Protein AF-A0A2N4Z1N0-F1 (afdb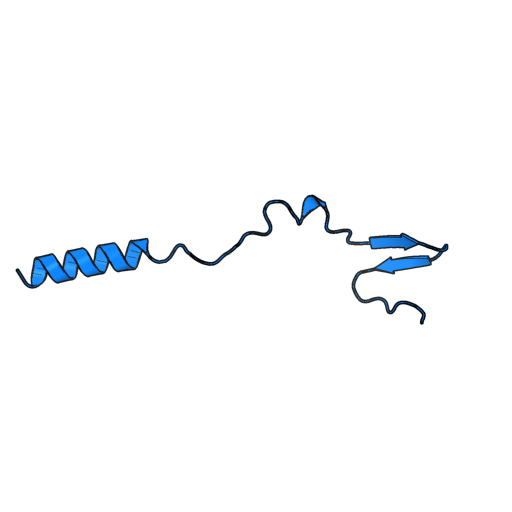_monomer)

Sequence (50 aa):
MRKTKMMLLGVLLATAGASWTATAAGIDQYALKEFTADFTQFHIGDTVPA

Secondary structure (DSSP, 8-state):
-HHHHHHHHHHHHHHTT-------TTTGGG--SEEEETTEEEETTPPPP-

Solvent-accessible surface area (backbone atoms only — not comparable to full-atom values): 3485 Å² total; per-residue (Å²): 113,71,69,61,52,53,51,53,50,52,55,51,58,67,66,63,74,82,73,87,75,85,69,63,86,76,55,62,88,69,61,72,67,58,53,74,54,93,98,39,80,44,50,85,87,63,83,79,85,132

Foldseek 3Di:
DVVVVVVVVVVVVVVVPPDDDPPPVPCVVVDDQWDDDPNDIDGVPDDDDD

Organism: Klebsiella variicola (NCBI:txid244366)

Mean predicted aligned error: 14.74 Å

Structure (mmCIF, N/CA/C/O backbone):
data_AF-A0A2N4Z1N0-F1
#
_entry.id   AF-A0A2N4Z1N0-F1
#
loop_
_atom_site.group_PDB
_atom_site.id
_atom_site.type_symbol
_atom_site.label_atom_id
_atom_site.label_alt_id
_atom_site.label_comp_id
_atom_site.label_asym_id
_atom_site.label_entity_id
_atom_site.label_seq_id
_atom_site.pdbx_PDB_ins_code
_atom_site.Cartn_x
_atom_site.Cartn_y
_atom_site.Cartn_z
_atom_site.occupancy
_atom_site.B_iso_or_equiv
_atom_site.auth_seq_id
_atom_site.auth_comp_id
_atom_site.auth_asym_id
_atom_site.auth_atom_id
_atom_site.pdbx_PDB_model_num
ATOM 1 N N . MET A 1 1 ? -42.594 -7.957 21.395 1.00 60.25 1 MET A N 1
ATOM 2 C CA . MET A 1 1 ? -41.139 -8.252 21.318 1.00 60.25 1 MET A CA 1
ATOM 3 C C . MET A 1 1 ? -40.516 -8.122 19.919 1.00 60.25 1 MET A C 1
ATOM 5 O O . MET A 1 1 ? -39.350 -7.759 19.832 1.00 60.25 1 MET A O 1
ATOM 9 N N . ARG A 1 2 ? -41.238 -8.388 18.813 1.00 64.94 2 ARG A N 1
ATOM 10 C CA . ARG A 1 2 ? -40.666 -8.357 17.445 1.00 64.94 2 ARG A CA 1
ATOM 11 C C . ARG A 1 2 ? -40.113 -6.984 17.013 1.00 64.94 2 ARG A C 1
ATOM 13 O O . ARG A 1 2 ? -39.042 -6.939 16.424 1.00 64.94 2 ARG A O 1
ATOM 20 N N . LYS A 1 3 ? -40.792 -5.877 17.352 1.00 62.28 3 LYS A N 1
ATOM 21 C CA . LYS A 1 3 ? -40.337 -4.506 17.032 1.00 62.28 3 LYS A CA 1
ATOM 22 C C . LYS A 1 3 ? -39.060 -4.105 17.786 1.00 62.28 3 LYS A C 1
ATOM 24 O O . LYS A 1 3 ? -38.147 -3.564 17.180 1.00 62.28 3 LYS A O 1
ATOM 29 N N . THR A 1 4 ? -38.954 -4.456 19.067 1.00 70.19 4 THR A N 1
ATOM 30 C CA . THR A 1 4 ? -37.764 -4.184 19.891 1.00 70.19 4 THR A CA 1
ATOM 31 C C . THR A 1 4 ? -36.537 -4.953 19.395 1.00 70.19 4 THR A C 1
ATOM 33 O O . THR A 1 4 ? -35.452 -4.389 19.326 1.00 70.19 4 THR A O 1
ATOM 36 N N . LYS A 1 5 ? -36.711 -6.212 18.960 1.00 67.31 5 LYS A N 1
ATOM 37 C CA . LYS A 1 5 ? -35.634 -6.985 18.316 1.00 67.31 5 LYS A CA 1
ATOM 38 C C . LYS A 1 5 ? -35.162 -6.353 17.004 1.00 67.31 5 LYS A C 1
ATOM 40 O O . LYS A 1 5 ? -33.963 -6.299 16.771 1.00 67.31 5 LYS A O 1
ATOM 45 N N . MET A 1 6 ? -36.084 -5.862 16.174 1.00 78.81 6 MET A N 1
ATOM 46 C CA . MET A 1 6 ? -35.752 -5.196 14.905 1.00 78.81 6 MET A CA 1
ATOM 47 C C . MET A 1 6 ? -34.986 -3.885 15.131 1.00 78.81 6 MET A C 1
ATOM 49 O O . MET A 1 6 ? -34.037 -3.606 14.409 1.00 78.81 6 MET A O 1
ATOM 53 N N . MET A 1 7 ? -35.342 -3.117 16.168 1.00 78.62 7 MET A N 1
ATOM 54 C CA . MET A 1 7 ? -34.592 -1.914 16.551 1.00 78.62 7 MET A CA 1
ATOM 55 C C . MET A 1 7 ? -33.187 -2.249 17.057 1.00 78.62 7 MET A C 1
ATOM 57 O O . MET A 1 7 ? -32.228 -1.606 16.647 1.00 78.62 7 MET A O 1
ATOM 61 N N . LEU A 1 8 ? -33.048 -3.287 17.886 1.00 76.88 8 LEU A N 1
ATOM 62 C CA . LEU A 1 8 ? -31.742 -3.720 18.387 1.00 76.88 8 LEU A CA 1
ATOM 63 C C . LEU A 1 8 ? -30.833 -4.239 17.258 1.00 76.88 8 LEU A C 1
ATOM 65 O O . LEU A 1 8 ? -29.644 -3.944 17.246 1.00 76.88 8 LEU A O 1
ATOM 69 N N . LEU A 1 9 ? -31.401 -4.956 16.282 1.00 77.81 9 LEU A N 1
ATOM 70 C CA . LEU A 1 9 ? -30.698 -5.398 15.072 1.00 77.81 9 LEU A CA 1
ATOM 71 C C . LEU A 1 9 ? -30.271 -4.221 14.185 1.00 77.81 9 LEU A C 1
ATOM 73 O O . LEU A 1 9 ? -29.161 -4.235 13.665 1.00 77.81 9 LEU A O 1
ATOM 77 N N . GLY A 1 10 ? -31.115 -3.193 14.048 1.00 77.56 10 GLY A N 1
ATOM 78 C CA . GLY A 1 10 ? -30.766 -1.969 13.323 1.00 77.56 10 GLY A CA 1
ATOM 79 C C . GLY A 1 10 ? -29.619 -1.200 13.984 1.00 77.56 10 GLY A C 1
ATOM 80 O O . GLY A 1 10 ? -28.707 -0.749 13.299 1.00 77.56 10 GLY A O 1
ATOM 81 N N . VAL A 1 11 ? -29.622 -1.118 15.318 1.00 76.44 11 VAL A N 1
ATOM 82 C CA . VAL A 1 11 ? -28.533 -0.497 16.089 1.00 76.44 11 VAL A CA 1
ATOM 83 C C . VAL A 1 11 ? -27.238 -1.306 15.976 1.00 76.44 11 VAL A C 1
ATOM 85 O O . VAL A 1 11 ? -26.181 -0.722 15.772 1.00 76.44 11 VAL A O 1
ATOM 88 N N . LEU A 1 12 ? -27.308 -2.638 16.042 1.00 75.25 12 LEU A N 1
ATOM 89 C CA . LEU A 1 12 ? -26.131 -3.504 15.918 1.00 75.25 12 LEU A CA 1
ATOM 90 C C . LEU A 1 12 ? -25.503 -3.452 14.515 1.00 75.25 12 LEU A C 1
ATOM 92 O O . LEU A 1 12 ? -24.284 -3.466 14.378 1.00 75.25 12 LEU A O 1
ATOM 96 N N . LEU A 1 13 ? -26.324 -3.363 13.465 1.00 76.44 13 LEU A N 1
ATOM 97 C CA . LEU A 1 13 ? -25.833 -3.241 12.092 1.00 76.44 13 LEU A CA 1
ATOM 98 C C . LEU A 1 13 ? -25.159 -1.883 11.842 1.00 76.44 13 LEU A C 1
ATOM 100 O O . LEU A 1 13 ? -24.168 -1.818 11.121 1.00 76.44 13 LEU A O 1
ATOM 104 N N . ALA A 1 14 ? -25.654 -0.815 12.473 1.00 70.56 14 ALA A N 1
ATOM 105 C CA . ALA A 1 14 ? -25.048 0.512 12.384 1.00 70.56 14 ALA A CA 1
ATOM 106 C C . ALA A 1 14 ? -23.685 0.602 13.099 1.00 70.56 14 ALA A C 1
ATOM 108 O O . ALA A 1 14 ? -22.835 1.386 12.686 1.00 70.56 14 ALA A O 1
ATOM 109 N N . THR A 1 15 ? -23.447 -0.199 14.144 1.00 66.12 15 THR A N 1
ATOM 110 C CA . THR A 1 15 ? -22.179 -0.191 14.899 1.00 66.12 15 THR A CA 1
ATOM 111 C C . THR A 1 15 ? -21.131 -1.167 14.362 1.00 66.12 15 THR A C 1
ATOM 113 O O . THR A 1 15 ? -19.944 -0.985 14.623 1.00 66.12 15 THR A O 1
ATOM 116 N N . ALA A 1 16 ? -21.529 -2.173 13.577 1.00 68.00 16 ALA A N 1
ATOM 117 C CA . ALA A 1 16 ? -20.615 -3.163 13.000 1.00 68.00 16 ALA A CA 1
ATOM 118 C C . ALA A 1 16 ? -19.810 -2.655 11.781 1.00 68.00 16 ALA A C 1
ATOM 120 O O . ALA A 1 16 ? -18.860 -3.310 11.358 1.00 68.00 16 ALA A O 1
ATOM 121 N N . GLY A 1 17 ? -20.153 -1.489 11.221 1.00 65.25 17 GLY A N 1
ATOM 122 C CA . GLY A 1 17 ? -19.565 -0.964 9.980 1.00 65.25 17 GLY A CA 1
ATOM 123 C C . GLY A 1 17 ? -18.153 -0.368 10.081 1.00 65.25 17 GLY A C 1
ATOM 124 O O . GLY A 1 17 ? -17.659 0.153 9.088 1.00 65.25 17 GLY A O 1
ATOM 125 N N . ALA A 1 18 ? -17.496 -0.416 11.243 1.00 61.66 18 ALA A N 1
ATOM 126 C CA . ALA A 1 18 ? -16.209 0.254 11.474 1.00 61.66 18 ALA A CA 1
ATOM 127 C C . ALA A 1 18 ? -15.028 -0.714 11.644 1.00 61.66 18 ALA A C 1
ATOM 129 O O . ALA A 1 18 ? -14.105 -0.458 12.414 1.00 61.66 18 ALA A O 1
ATOM 130 N N . SER A 1 19 ? -15.041 -1.844 10.943 1.00 65.38 19 SER A N 1
ATOM 131 C CA . SER A 1 19 ? -13.868 -2.713 10.857 1.00 65.38 19 SER A CA 1
ATOM 132 C C . SER A 1 19 ? -13.504 -2.875 9.392 1.00 65.38 19 SER A C 1
ATOM 134 O O . SER A 1 19 ? -14.381 -3.154 8.587 1.00 65.38 19 SER A O 1
ATOM 136 N N . TRP A 1 20 ? -12.218 -2.691 9.083 1.00 60.81 20 TRP A N 1
ATOM 137 C CA . TRP A 1 20 ? -11.593 -2.666 7.752 1.00 60.81 20 TRP A CA 1
ATOM 138 C C . TRP A 1 20 ? -11.330 -1.282 7.157 1.00 60.81 20 TRP A C 1
ATOM 140 O O . TRP A 1 20 ? -11.725 -0.982 6.040 1.00 60.81 20 TRP A O 1
ATOM 150 N N . THR A 1 21 ? -10.493 -0.504 7.842 1.00 55.47 21 THR A N 1
ATOM 151 C CA . THR A 1 21 ? -9.211 -0.132 7.230 1.00 55.47 21 THR A CA 1
ATOM 152 C C . THR A 1 21 ? -8.136 -0.300 8.303 1.00 55.47 21 THR A C 1
ATOM 154 O O . THR A 1 21 ? -8.198 0.314 9.366 1.00 55.47 21 THR A O 1
ATOM 157 N N . ALA A 1 22 ? -7.166 -1.189 8.084 1.00 58.72 22 ALA A N 1
ATOM 158 C CA . ALA A 1 22 ? -5.891 -1.029 8.762 1.00 58.72 22 ALA A CA 1
ATOM 159 C C . ALA A 1 22 ? -5.269 0.197 8.097 1.00 58.72 22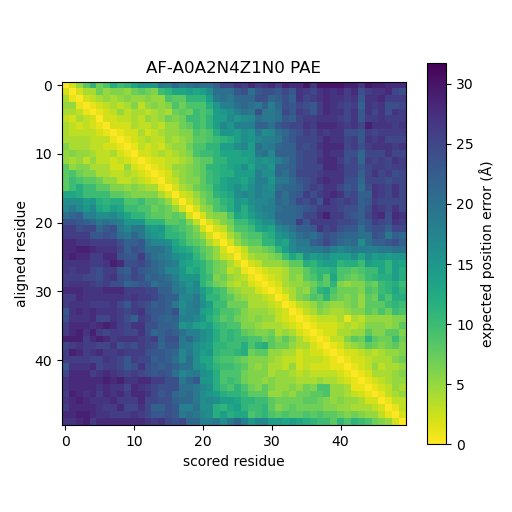 ALA A C 1
ATOM 161 O O . ALA A 1 22 ? -4.680 0.096 7.022 1.00 58.72 22 ALA A O 1
ATOM 162 N N . THR A 1 23 ? -5.511 1.382 8.654 1.00 57.84 23 THR A N 1
ATOM 163 C CA . THR A 1 23 ? -4.760 2.560 8.249 1.00 57.84 23 THR A CA 1
ATOM 164 C C . THR A 1 23 ? -3.293 2.199 8.418 1.00 57.84 23 THR A C 1
ATOM 166 O O . THR A 1 23 ? -2.882 1.709 9.470 1.00 57.84 23 THR A O 1
ATOM 169 N N . ALA A 1 24 ? -2.494 2.458 7.389 1.00 59.25 24 ALA A N 1
ATOM 170 C CA . ALA A 1 24 ? -1.037 2.434 7.431 1.00 59.25 24 ALA A CA 1
ATOM 171 C C . ALA A 1 24 ? -0.475 3.530 8.373 1.00 59.25 24 ALA A C 1
ATOM 173 O O . ALA A 1 24 ? 0.559 4.135 8.098 1.00 59.25 24 ALA A O 1
ATOM 174 N N . ALA A 1 25 ? -1.176 3.813 9.477 1.00 58.03 25 ALA A N 1
ATOM 175 C CA . ALA A 1 25 ? -0.865 4.769 10.519 1.00 58.03 25 ALA A CA 1
ATOM 176 C C . ALA A 1 25 ? 0.387 4.290 11.261 1.00 58.03 25 ALA A C 1
ATOM 178 O O . ALA A 1 25 ? 0.313 3.658 12.310 1.00 58.03 25 ALA A O 1
ATOM 179 N N . GLY A 1 26 ? 1.546 4.531 10.653 1.00 62.38 26 GLY A N 1
ATOM 180 C CA . GLY A 1 26 ? 2.854 4.210 11.215 1.00 62.38 26 GLY A CA 1
ATOM 181 C C . GLY A 1 26 ? 3.874 3.674 10.214 1.00 62.38 26 GLY A C 1
ATOM 182 O O . GLY A 1 26 ? 5.062 3.740 10.505 1.00 62.38 26 GLY A O 1
ATOM 183 N N . ILE A 1 27 ? 3.462 3.182 9.041 1.00 64.12 27 ILE A N 1
ATOM 184 C CA . ILE A 1 27 ? 4.405 2.712 8.003 1.00 64.12 27 ILE A CA 1
ATOM 185 C C . ILE A 1 27 ? 4.619 3.742 6.892 1.00 64.12 27 ILE A C 1
ATOM 187 O O . ILE A 1 2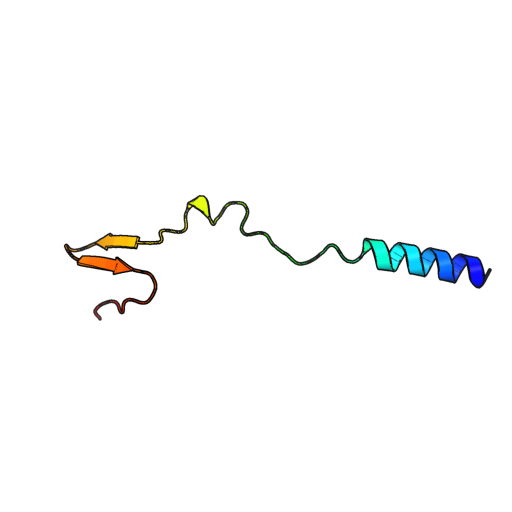7 ? 5.665 3.737 6.254 1.00 64.12 27 ILE A O 1
ATOM 191 N N . ASP A 1 28 ? 3.672 4.668 6.719 1.00 65.06 28 ASP A N 1
ATOM 192 C CA . ASP A 1 28 ? 3.733 5.720 5.696 1.00 65.06 28 ASP A CA 1
ATOM 193 C C . ASP A 1 28 ? 4.923 6.675 5.915 1.00 65.06 28 ASP A C 1
ATOM 195 O O . ASP A 1 28 ? 5.531 7.166 4.971 1.00 65.06 28 ASP A O 1
ATOM 199 N N . GLN A 1 29 ? 5.339 6.855 7.174 1.00 67.19 29 GLN A N 1
ATOM 200 C CA . GLN A 1 29 ? 6.539 7.623 7.538 1.00 67.19 29 GLN A CA 1
ATOM 201 C C . GLN A 1 29 ? 7.855 6.988 7.056 1.00 67.19 29 GLN A C 1
ATOM 203 O O . GLN A 1 29 ? 8.878 7.664 7.008 1.00 67.19 29 GLN A O 1
ATOM 208 N N . TYR A 1 30 ? 7.836 5.698 6.713 1.00 71.00 30 TYR A N 1
ATOM 209 C CA . TYR A 1 30 ? 8.985 4.964 6.183 1.00 71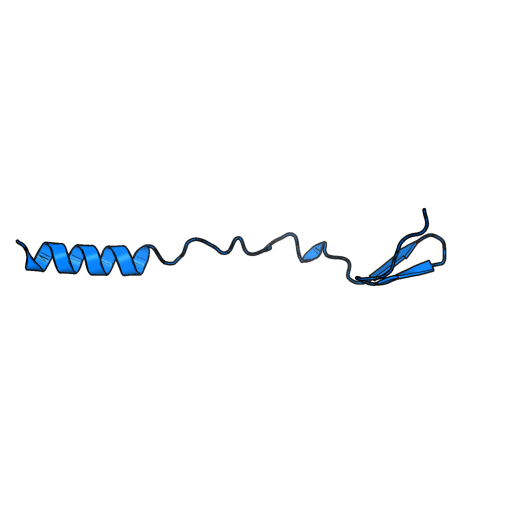.00 30 TYR A CA 1
ATOM 210 C C . TYR A 1 30 ? 8.856 4.690 4.677 1.00 71.00 30 TYR A C 1
ATOM 212 O O . TYR A 1 30 ? 9.743 4.070 4.092 1.00 71.00 30 TYR A O 1
ATOM 220 N N . ALA A 1 31 ? 7.770 5.141 4.037 1.00 69.38 31 ALA A N 1
ATOM 221 C CA . ALA A 1 31 ? 7.572 4.991 2.603 1.00 69.38 31 ALA A CA 1
ATOM 222 C C . ALA A 1 31 ? 8.459 5.993 1.845 1.00 69.38 31 ALA A C 1
ATOM 224 O O . ALA A 1 31 ? 8.120 7.164 1.664 1.00 69.38 31 ALA A O 1
ATOM 225 N N . LEU A 1 32 ? 9.625 5.522 1.404 1.00 71.69 32 LEU A N 1
ATOM 226 C CA . LEU A 1 32 ? 10.521 6.276 0.533 1.00 71.69 32 LEU A CA 1
ATOM 227 C C . LEU A 1 32 ? 9.915 6.323 -0.874 1.00 71.69 32 LEU A C 1
ATOM 229 O O . LEU A 1 32 ? 9.725 5.290 -1.511 1.00 71.69 32 LEU A O 1
ATOM 233 N N . LYS A 1 33 ? 9.590 7.528 -1.350 1.00 68.56 33 LYS A N 1
ATOM 234 C CA . LYS A 1 33 ? 9.066 7.745 -2.710 1.00 68.56 33 LYS A CA 1
ATOM 235 C C . LYS A 1 33 ? 10.156 7.626 -3.769 1.00 68.56 33 LYS A C 1
ATOM 237 O O . LYS A 1 33 ? 9.895 7.191 -4.884 1.00 68.56 33 LYS A O 1
ATOM 242 N N . GLU A 1 34 ? 11.360 8.033 -3.397 1.00 74.62 34 GLU A N 1
ATOM 243 C CA . GLU A 1 34 ? 12.532 8.086 -4.253 1.00 74.62 34 GLU A CA 1
ATOM 244 C C . GLU A 1 34 ? 13.754 7.851 -3.373 1.00 74.62 34 GLU A C 1
ATOM 246 O O . GLU A 1 34 ? 13.791 8.297 -2.220 1.00 74.62 34 GLU A O 1
ATOM 251 N N . PHE A 1 35 ? 14.748 7.145 -3.892 1.00 80.12 35 PHE A N 1
ATOM 252 C CA . PHE A 1 35 ? 16.035 7.015 -3.223 1.00 80.12 35 PHE A CA 1
ATOM 253 C C . PHE A 1 35 ? 17.151 6.877 -4.252 1.00 80.12 35 PHE A C 1
ATOM 255 O O . PHE A 1 35 ? 16.955 6.351 -5.346 1.00 80.12 35 PHE A O 1
ATOM 262 N N . THR A 1 36 ? 18.336 7.357 -3.890 1.00 78.88 36 THR A N 1
ATOM 263 C CA . THR A 1 36 ? 19.529 7.235 -4.725 1.00 78.88 36 THR A CA 1
ATOM 264 C C . THR A 1 36 ? 20.415 6.145 -4.151 1.00 78.88 36 THR A C 1
ATOM 266 O O . THR A 1 36 ? 20.830 6.221 -2.994 1.00 78.88 36 THR A O 1
ATOM 269 N N . ALA A 1 37 ? 20.719 5.140 -4.962 1.00 78.12 37 ALA A N 1
ATOM 270 C CA . ALA A 1 37 ? 21.638 4.063 -4.628 1.00 78.12 37 ALA A CA 1
ATOM 271 C C . ALA A 1 37 ? 22.548 3.805 -5.829 1.00 78.12 37 ALA A C 1
ATOM 273 O O . ALA A 1 37 ? 22.110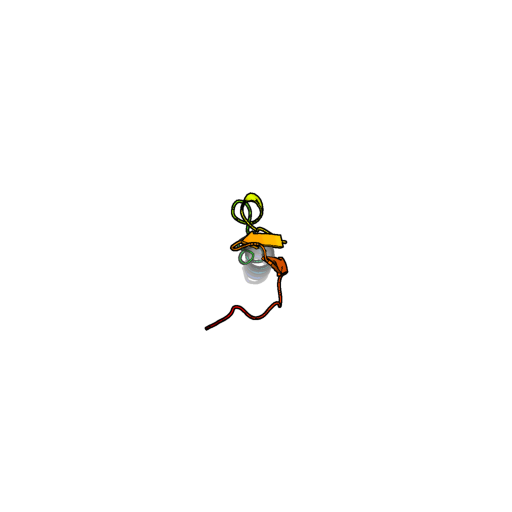 3.914 -6.969 1.00 78.12 37 ALA A O 1
ATOM 274 N N . ASP A 1 38 ? 23.821 3.497 -5.577 1.00 75.56 38 ASP A N 1
ATOM 275 C CA . ASP A 1 38 ? 24.778 3.143 -6.636 1.00 75.56 38 ASP A CA 1
ATOM 276 C C . ASP A 1 38 ? 24.852 4.181 -7.784 1.00 75.56 38 ASP A C 1
ATOM 278 O O . ASP A 1 38 ? 24.751 3.868 -8.967 1.00 75.56 38 ASP A O 1
ATOM 2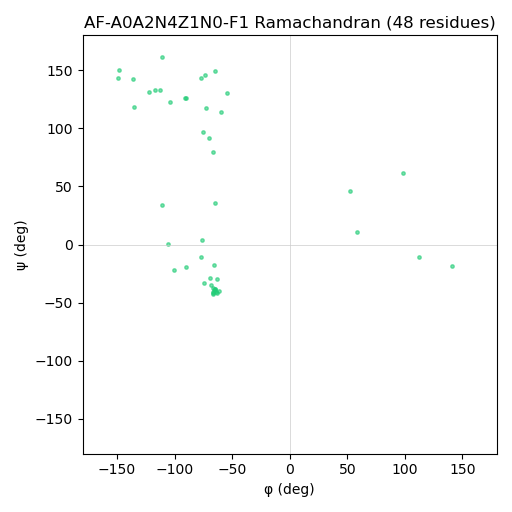82 N N . PHE A 1 39 ? 24.938 5.467 -7.410 1.00 79.44 39 PHE A N 1
ATOM 283 C CA . PHE A 1 39 ? 24.921 6.636 -8.312 1.00 79.44 39 PHE A CA 1
ATOM 284 C C . P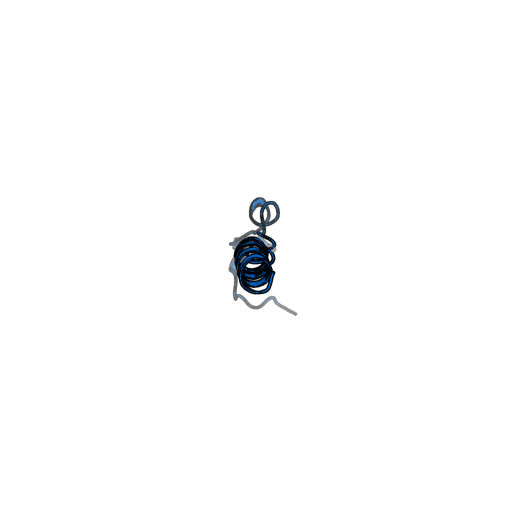HE A 1 39 ? 23.677 6.771 -9.211 1.00 79.44 39 PHE A C 1
ATOM 286 O O . PHE A 1 39 ? 23.644 7.638 -10.085 1.00 79.44 39 PHE A O 1
ATOM 293 N N . THR A 1 40 ? 22.635 5.977 -8.962 1.00 74.50 40 THR A N 1
ATOM 294 C CA . THR A 1 40 ? 21.401 5.932 -9.748 1.00 74.50 40 THR A CA 1
ATOM 295 C C . THR A 1 40 ? 20.214 6.357 -8.882 1.00 74.50 40 THR A C 1
ATOM 297 O O . THR A 1 40 ? 20.082 5.928 -7.735 1.00 74.50 40 THR A O 1
ATOM 300 N N . GLN A 1 41 ? 19.363 7.247 -9.400 1.00 79.56 41 GLN A N 1
ATOM 301 C CA . GLN A 1 41 ? 18.134 7.676 -8.726 1.00 79.56 41 GLN A CA 1
ATOM 302 C C . GLN A 1 41 ? 16.983 6.759 -9.138 1.00 79.56 41 GLN A C 1
ATOM 304 O O . GLN A 1 41 ? 16.726 6.604 -10.329 1.00 79.56 41 GLN A O 1
ATOM 309 N N . PHE A 1 42 ? 16.300 6.180 -8.153 1.00 81.25 42 PHE A N 1
ATOM 310 C CA . PHE A 1 42 ? 15.184 5.265 -8.361 1.00 81.25 42 PHE A CA 1
ATOM 311 C C . PHE A 1 42 ? 13.877 5.886 -7.886 1.00 81.25 42 PHE A C 1
ATOM 313 O O . PHE A 1 42 ? 13.788 6.395 -6.763 1.00 81.25 42 PHE A O 1
ATOM 320 N N . HIS A 1 43 ? 12.859 5.780 -8.732 1.00 83.12 43 HIS A N 1
ATOM 321 C CA . HIS A 1 43 ? 11.480 6.159 -8.452 1.00 83.12 43 HI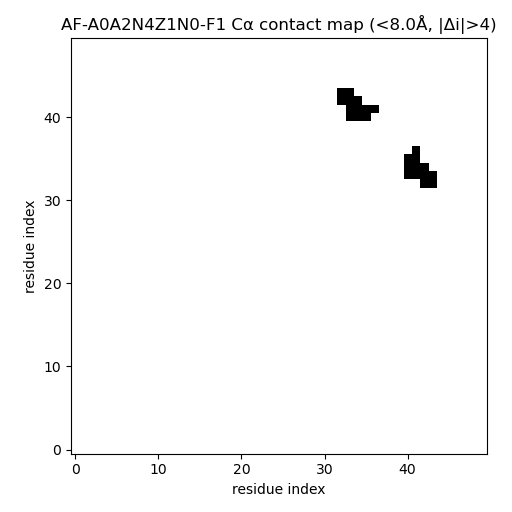S A CA 1
ATOM 322 C C . HIS A 1 43 ? 10.594 4.914 -8.361 1.00 83.12 43 HIS A C 1
ATOM 324 O O . HIS A 1 43 ? 10.929 3.832 -8.852 1.00 83.12 43 HIS A O 1
ATOM 330 N N . ILE A 1 44 ? 9.419 5.066 -7.749 1.00 77.75 44 ILE A N 1
ATOM 331 C CA . ILE A 1 44 ? 8.397 4.014 -7.757 1.00 77.75 44 ILE A CA 1
ATOM 332 C C . ILE A 1 44 ? 8.000 3.714 -9.210 1.00 77.75 44 ILE A C 1
ATOM 334 O O . ILE A 1 44 ? 7.396 4.550 -9.878 1.00 77.75 44 ILE A O 1
ATOM 338 N N . GLY A 1 45 ? 8.306 2.500 -9.671 1.00 76.06 45 GLY A N 1
ATOM 339 C CA . GLY A 1 45 ? 8.029 2.041 -11.036 1.00 76.06 45 GLY A CA 1
ATOM 340 C C . GLY A 1 45 ? 9.276 1.801 -11.887 1.00 76.06 45 GLY A C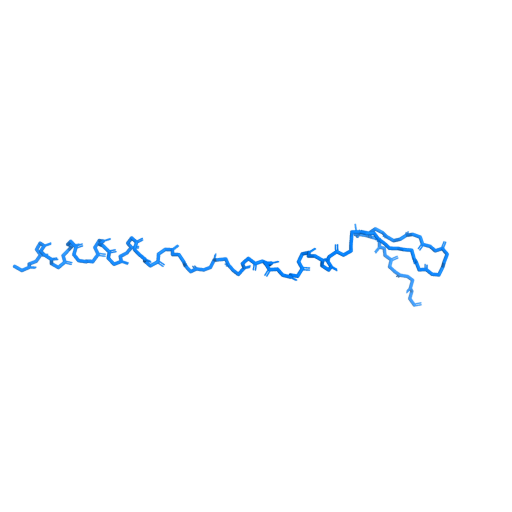 1
ATOM 341 O O . GLY A 1 45 ? 9.160 1.180 -12.944 1.00 76.06 45 GLY A O 1
ATOM 342 N N . ASP A 1 46 ? 10.457 2.214 -11.421 1.00 78.56 46 ASP A N 1
ATOM 343 C CA . ASP A 1 46 ? 11.713 1.916 -12.106 1.00 78.56 46 ASP A CA 1
ATOM 344 C C . ASP A 1 46 ? 12.100 0.440 -11.934 1.00 78.56 46 ASP A C 1
ATOM 346 O O . ASP A 1 46 ? 11.838 -0.195 -10.909 1.00 78.56 46 ASP A O 1
ATOM 350 N N . THR A 1 47 ? 12.723 -0.130 -12.966 1.00 74.44 47 THR A N 1
ATOM 351 C CA . THR A 1 47 ? 13.177 -1.527 -12.947 1.00 74.44 47 THR A CA 1
ATOM 352 C C . THR A 1 47 ? 14.609 -1.587 -12.430 1.00 74.44 47 THR A C 1
ATOM 354 O O . THR A 1 47 ? 15.488 -0.904 -12.951 1.00 74.44 47 THR A O 1
ATOM 357 N N . VAL A 1 48 ? 14.847 -2.407 -11.407 1.00 77.19 48 VAL A N 1
ATOM 358 C CA . VAL A 1 48 ? 16.189 -2.621 -10.851 1.00 77.19 48 VAL A CA 1
ATOM 359 C C . VAL A 1 48 ? 17.028 -3.544 -11.747 1.00 77.19 48 VAL A C 1
ATOM 361 O O . VAL A 1 48 ? 16.475 -4.482 -12.330 1.00 77.19 48 VAL A O 1
ATOM 364 N N . PRO A 1 49 ? 18.347 -3.293 -11.870 1.00 76.56 49 PRO A N 1
ATOM 365 C CA . PRO A 1 49 ? 19.257 -4.181 -12.590 1.00 76.56 49 PRO A CA 1
ATOM 366 C C . PRO A 1 49 ? 19.362 -5.553 -11.899 1.00 76.56 49 PRO A C 1
ATOM 368 O O . PRO A 1 49 ? 19.181 -5.653 -10.685 1.00 76.56 49 PRO A O 1
ATOM 371 N N . ALA A 1 50 ? 19.601 -6.598 -12.702 1.00 68.81 50 ALA A N 1
ATOM 372 C CA . ALA A 1 50 ? 19.639 -8.004 -12.281 1.00 68.81 50 ALA A CA 1
ATOM 373 C C . ALA A 1 50 ? 20.903 -8.384 -11.497 1.00 68.81 50 ALA A C 1
ATOM 375 O O . ALA A 1 50 ? 21.977 -7.816 -11.802 1.00 68.81 50 ALA A O 1
#

Radius of gyration: 24.04 Å; Cα contacts (8 Å, |Δi|>4): 12; chains: 1; bounding box: 66×16×34 Å

pLDDT: mean 70.88, std 7.42, range [55.47, 83.12]

=== Feature glossary ===
Legend for the data blocks above and below:

— What the protein is —

The amino-acid sequence is the protein's primary structure: the linear order of residues from the N-terminus to the C-terminus, written in one-letter code. Everything else here — the 3D coordinates, the secondary structure, the domain annotations — is ultimately a consequence of this string.

Functional annotations link the protein to curated databases. InterPro entries identify conserved domains and families by matching the sequence against member-database signatures (Pfam, PROSITE, CDD, …). Gene Ontology (GO) terms describe molecular function, biological process, and cellular component in a controlled vocabulary. CATH places the structure in a hierarchical fold classification (Class/Architecture/Topology/Homologous-superfamily). The organism is the source species.

— Where its atoms are —

Atomic coordinates in PDBx/mmCIF format — the same representation the Protein Data Bank distributes. Each line of the _atom_site loop places one backbone atom in Cartesian space (units: ångströms, origin: arbitrary).

The six renders are orthographic views along the three Cartesian axes in both directions. Representation (cartoon, sticks, or surface) and color scheme (sequence-rainbow or by-chain) vary across proteins so the training set covers all the common visualization conventions.

— Local backbone conformation —

Eight-state secondary structure (DSSP): H is the canonical α-helix, G the tighter 3₁₀-helix, I the wider π-helix; E/B are β-structure, T and S are turns and bends, and '-' is everything else. DSSP derives these from the pattern of main-chain N–H···O=C hydrogen bonds, not from the sequence.

Three-state secondary structure (P-SEA) collapses the eight DSSP classes into helix (a), strand (b), and coil (c). P-SEA assigns these from Cα geometry alone — distances and angles — without requiring backbone oxygens, so it works on any Cα trace.

φ (phi) and ψ (psi) are the two rotatable backbone dihedrals per residue: φ is the C(i-1)–N–Cα–C torsion, ψ is the N–Cα–C–N(i+1) torsion, both in degrees on (−180°, 180°]. α-helical residues cluster near (−60°, −45°); β-strand residues near (−120°, +130°). A Ramachandran plot is simply a scatter of (φ, ψ) for every residue.

— Global shape and packing —

The geometric summary reports three shape descriptors. Rg (radius of gyration) measures how spread out the Cα atoms are about their centre of mass; compact globular proteins have small Rg, elongated or unfolded ones large. Cα contacts (<8 Å, |i−j|>4) count long-range residue pairs in spatial proximity — high for tightly packed folds, near zero for rods or random coil. The bounding-box extents give the protein's footprint along x, y, z in Å.

SASA measures how much of the protein is reachable by solvent. It is computed by rolling a water-sized probe over the atomic surface and summing the exposed area (Å²). Per-residue SASA distinguishes core (buried, low SASA) from surface (exposed, high SASA) residues; total SASA is a whole-molecule size measure.

Plot images: a contact map (which residues are close in 3D, as an N×N binary image), a Ramachandran scatter (backbone torsion angles, revealing secondary-structure composition at a glance), and — for AlphaFold structures — a PAE heatmap (pairwise prediction confidence).

— Structural neighborhood —

A 3Di character summarizes, for each residue, the relative orientation of the Cα frame of its nearest spatial neighbor. Because it encodes fold topology rather than chemistry, 3Di alignments detect remote structural similarity that sequence alignment misses.

The Foldseek neighbor list gives the closest experimentally determined structures in the PDB, ranked by structural alignment. TM-score near 1 means near-identical fold; near 0.3 means only rough topology match. This is how one finds what a novel AlphaFold prediction most resembles in the solved-structure universe.

— Confidence and disorder —

For AlphaFold models, the B-factor field carries pLDDT — the model's own estimate of local accuracy on a 0–100 scale. Regions with pLDDT<50 should be treated as essentially unmodeled; they often correspond to intrinsically disordered segments.

Crystallographic B-factors measure how much each atom's electron density is smeared out, in Å². They rise in mobile loops and surface residues and fall in the buried interior. In AlphaFold models this column is repurposed to hold pLDDT instead.

Predicted Aligned Error (PAE) is an AlphaFold confidence matrix: entry (i, j) is the expected error in the position of residue j, in ångströms, when the prediction is superimposed on the true structure at residue i. Low PAE within a block of residues means that block is internally rigid and well-predicted; high PAE between two blocks means their relative placement is uncertain even if each block individually is confident.